Protein AF-A0A920J3X0-F1 (afdb_monomer_lite)

Secondary structure (DSSP, 8-state):
---EE--TTSTT--EE-HHHHHHHHHHHHHHHHHHHHTTPPP----S--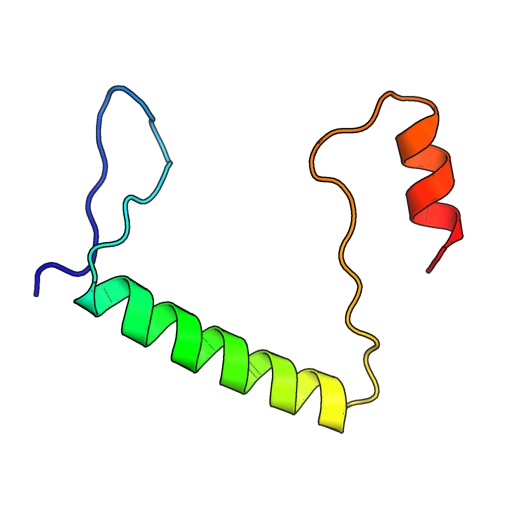-HHHHHHHTT--

pLDDT: mean 91.45, std 9.47, range [62.72, 98.56]

Radius of gyration: 16.34 Å; chains: 1; bounding box: 33×16×42 Å

Structure (mmCIF,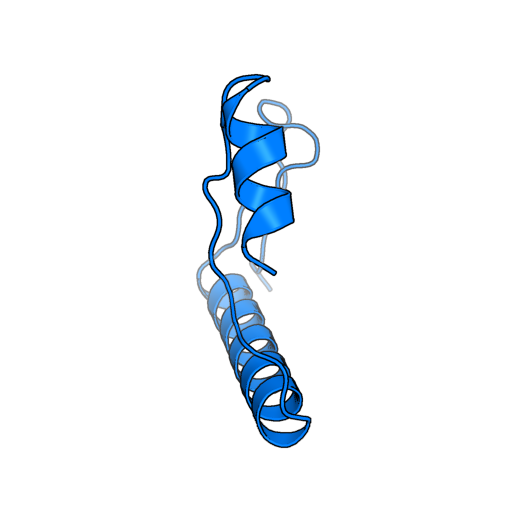 N/CA/C/O backbone):
data_AF-A0A920J3X0-F1
#
_entry.id   AF-A0A920J3X0-F1
#
loop_
_atom_site.group_PDB
_atom_site.id
_atom_site.type_symbol
_atom_site.label_atom_id
_atom_site.label_alt_id
_atom_site.label_comp_id
_atom_site.label_asym_id
_atom_site.label_entity_id
_atom_site.label_seq_id
_atom_site.pdbx_PDB_ins_code
_atom_site.Cartn_x
_atom_site.Cartn_y
_atom_site.Cartn_z
_atom_site.occupancy
_atom_site.B_iso_or_equiv
_atom_site.auth_seq_id
_atom_site.auth_comp_id
_atom_site.auth_asym_id
_atom_site.auth_atom_id
_atom_site.pdbx_PDB_model_num
ATOM 1 N N . MET A 1 1 ? -3.286 -2.637 -21.880 1.00 75.19 1 MET A N 1
ATOM 2 C CA . MET A 1 1 ? -3.859 -1.826 -20.778 1.00 75.19 1 MET A CA 1
ATOM 3 C C . MET A 1 1 ? -2.776 -1.110 -19.973 1.00 75.19 1 MET A C 1
ATOM 5 O O . MET A 1 1 ? -3.145 -0.188 -19.260 1.00 75.19 1 MET A O 1
ATOM 9 N N . ASP A 1 2 ? -1.490 -1.472 -20.113 1.00 92.06 2 ASP A N 1
ATOM 10 C CA . ASP A 1 2 ? -0.335 -0.750 -19.541 1.00 92.06 2 ASP A CA 1
ATOM 11 C C . ASP A 1 2 ? -0.531 -0.427 -18.059 1.00 92.06 2 ASP A C 1
ATOM 13 O O . ASP A 1 2 ? -0.552 0.729 -17.636 1.00 92.06 2 ASP A O 1
ATOM 17 N N . LEU A 1 3 ? -0.831 -1.480 -17.296 1.00 97.06 3 LEU A N 1
ATOM 18 C CA . LEU A 1 3 ? -1.137 -1.384 -15.871 1.00 97.06 3 LEU A CA 1
ATOM 19 C C . LEU A 1 3 ? 0.104 -1.680 -15.030 1.00 97.06 3 LEU A C 1
ATOM 21 O O . LEU A 1 3 ? 0.346 -1.002 -14.035 1.00 97.06 3 LEU A O 1
ATOM 25 N N . PHE A 1 4 ? 0.890 -2.674 -15.435 1.00 97.62 4 PHE A N 1
ATOM 26 C CA . PHE A 1 4 ? 2.133 -3.058 -14.785 1.00 97.62 4 PHE A CA 1
ATOM 27 C C . PHE A 1 4 ? 3.008 -3.883 -15.731 1.00 97.62 4 PHE A C 1
ATOM 29 O O . PHE A 1 4 ? 2.560 -4.310 -16.799 1.00 97.62 4 PHE A O 1
ATOM 36 N N . HIS A 1 5 ? 4.241 -4.138 -15.300 1.00 96.62 5 HIS A N 1
ATOM 37 C CA . HIS A 1 5 ? 5.132 -5.132 -15.892 1.00 96.62 5 HIS A CA 1
ATOM 38 C C . HIS A 1 5 ? 6.089 -5.711 -14.839 1.00 96.62 5 HIS A C 1
ATOM 40 O O . HIS A 1 5 ? 6.137 -5.230 -13.706 1.00 96.62 5 HIS A O 1
ATOM 46 N N . PHE A 1 6 ? 6.843 -6.733 -15.242 1.00 97.00 6 PHE A N 1
ATOM 47 C CA . PHE A 1 6 ? 7.944 -7.328 -14.485 1.00 97.00 6 PHE A CA 1
ATOM 48 C C . PHE A 1 6 ? 9.256 -7.146 -15.255 1.00 97.00 6 PHE A C 1
ATOM 50 O O . PHE A 1 6 ? 9.229 -6.964 -16.475 1.00 97.00 6 PHE A O 1
ATOM 57 N N . GLN A 1 7 ? 10.377 -7.196 -14.539 1.00 95.38 7 GLN A N 1
ATOM 58 C CA . GLN A 1 7 ? 11.732 -7.116 -15.087 1.00 95.38 7 GLN A CA 1
ATOM 59 C C . GLN A 1 7 ? 12.605 -8.208 -14.458 1.00 95.38 7 GLN A C 1
ATOM 61 O O . GLN A 1 7 ? 12.384 -8.579 -13.301 1.00 95.38 7 GLN A O 1
ATOM 66 N N . ASP A 1 8 ? 13.587 -8.712 -15.204 1.00 93.44 8 ASP A N 1
ATOM 67 C CA . ASP A 1 8 ? 14.454 -9.813 -14.761 1.00 93.44 8 ASP A CA 1
ATOM 68 C C . ASP A 1 8 ? 15.422 -9.375 -13.650 1.00 93.44 8 ASP A C 1
ATOM 70 O O . ASP A 1 8 ? 15.824 -10.181 -12.814 1.00 93.44 8 ASP A O 1
ATOM 74 N N . GLU A 1 9 ? 15.756 -8.084 -13.593 1.00 94.44 9 GLU A N 1
ATOM 75 C CA . GLU A 1 9 ? 16.620 -7.475 -12.579 1.00 94.44 9 GLU A CA 1
ATOM 76 C C . GLU A 1 9 ? 15.980 -7.453 -11.180 1.00 94.44 9 GLU A C 1
ATOM 78 O O . GLU A 1 9 ? 16.687 -7.349 -10.176 1.00 94.44 9 GLU A O 1
ATOM 83 N N . ALA A 1 10 ? 14.650 -7.558 -11.103 1.00 91.75 10 ALA A N 1
ATOM 84 C CA . ALA A 1 10 ? 13.885 -7.569 -9.859 1.00 91.75 10 ALA A CA 1
ATOM 85 C C . ALA A 1 10 ? 12.781 -8.646 -9.919 1.00 91.75 10 ALA A C 1
ATOM 87 O O . ALA A 1 10 ? 11.588 -8.329 -10.013 1.00 91.75 10 ALA A O 1
ATOM 88 N N . PRO A 1 11 ? 13.164 -9.936 -9.877 1.00 92.06 11 PRO A N 1
ATOM 89 C CA . PRO A 1 11 ? 12.238 -11.038 -10.083 1.00 92.06 11 PRO A CA 1
ATOM 90 C C . PRO A 1 11 ? 11.174 -11.069 -8.982 1.00 92.06 11 PRO A C 1
ATOM 92 O O . PRO A 1 11 ? 11.478 -11.075 -7.791 1.00 92.06 11 PRO A O 1
ATOM 95 N N . GLY A 1 12 ? 9.907 -11.089 -9.398 1.00 92.44 12 GLY A N 1
ATOM 96 C CA . GLY A 1 12 ? 8.750 -11.080 -8.497 1.00 92.44 12 GLY A CA 1
ATOM 97 C C . GLY A 1 12 ? 8.276 -9.688 -8.065 1.00 92.44 12 GLY A C 1
ATOM 98 O O . GLY A 1 12 ? 7.209 -9.586 -7.461 1.00 92.44 12 GLY A O 1
ATOM 99 N N . MET A 1 13 ? 8.996 -8.618 -8.416 1.00 96.06 13 MET A N 1
ATOM 100 C CA . MET A 1 13 ? 8.600 -7.247 -8.085 1.00 96.06 13 MET A CA 1
ATOM 101 C C . MET A 1 13 ? 7.726 -6.646 -9.189 1.00 96.06 13 MET A C 1
ATOM 103 O O . MET A 1 13 ? 8.106 -6.611 -10.359 1.00 96.06 13 MET A O 1
ATOM 107 N N . VAL A 1 14 ? 6.543 -6.153 -8.818 1.00 96.38 14 VAL A N 1
ATOM 108 C CA . VAL A 1 14 ? 5.608 -5.517 -9.757 1.00 96.38 14 VAL A CA 1
ATOM 109 C C . VAL A 1 14 ? 5.994 -4.054 -9.971 1.00 96.38 14 VAL A C 1
ATOM 111 O O . VAL A 1 14 ? 5.994 -3.264 -9.028 1.00 96.38 14 VAL A O 1
ATOM 114 N N . PHE A 1 15 ? 6.226 -3.660 -11.222 1.00 97.12 15 PHE A N 1
ATOM 115 C CA . PHE A 1 15 ? 6.400 -2.258 -11.597 1.00 97.12 15 PHE A CA 1
ATOM 116 C C . PHE A 1 15 ? 5.075 -1.683 -12.086 1.00 97.12 15 PHE A C 1
ATOM 118 O O . PHE A 1 15 ? 4.664 -1.913 -13.229 1.00 97.12 15 PHE A O 1
ATOM 125 N N . TRP A 1 16 ? 4.409 -0.922 -11.220 1.00 97.62 16 TRP A N 1
ATOM 126 C CA . TRP A 1 16 ? 3.124 -0.295 -11.518 1.00 97.62 16 TRP A CA 1
ATOM 127 C C . TRP A 1 16 ? 3.269 0.891 -12.472 1.00 97.62 16 TRP A C 1
ATOM 129 O O . TRP A 1 16 ? 4.024 1.831 -12.235 1.00 97.62 16 TRP A O 1
ATOM 139 N N . HIS A 1 17 ? 2.492 0.872 -13.551 1.00 97.94 17 HIS A N 1
ATOM 140 C CA . HIS A 1 17 ? 2.311 2.024 -14.432 1.00 97.94 17 HIS A CA 1
ATOM 141 C C . HIS A 1 17 ? 1.207 2.934 -13.874 1.00 97.94 17 HIS A C 1
ATOM 143 O O . HIS A 1 17 ? 0.373 2.458 -13.099 1.00 97.94 17 HIS A O 1
ATOM 149 N N . PRO A 1 18 ? 1.107 4.212 -14.295 1.00 98.19 18 PRO A N 1
ATOM 150 C CA . PRO A 1 18 ? 0.125 5.148 -13.740 1.00 98.19 18 PRO A CA 1
ATOM 151 C C . PRO A 1 18 ? -1.316 4.620 -13.723 1.00 98.19 18 PRO A C 1
ATOM 153 O O . PRO A 1 18 ? -2.014 4.773 -12.726 1.00 98.19 18 PRO A O 1
ATOM 156 N N . LYS A 1 19 ? -1.750 3.929 -14.788 1.00 97.94 19 LYS A N 1
ATOM 157 C CA . LYS A 1 19 ? -3.101 3.349 -14.870 1.00 97.94 19 LYS A CA 1
ATOM 158 C C . LYS A 1 19 ? -3.324 2.231 -13.848 1.00 97.94 19 LYS A C 1
ATOM 160 O O . LYS A 1 19 ? -4.380 2.184 -13.226 1.00 97.94 19 LYS A O 1
ATOM 165 N N . GLY A 1 20 ? -2.347 1.340 -13.669 1.00 98.12 20 GLY A N 1
ATOM 166 C CA . GLY A 1 20 ? -2.444 0.263 -12.683 1.00 98.12 20 GLY A CA 1
ATOM 167 C C . GLY A 1 20 ? -2.348 0.788 -11.256 1.00 98.12 20 GLY A C 1
ATOM 168 O O . GLY A 1 20 ? -3.136 0.386 -10.406 1.00 98.12 20 GLY A O 1
ATOM 169 N N . TRP A 1 21 ? -1.466 1.762 -1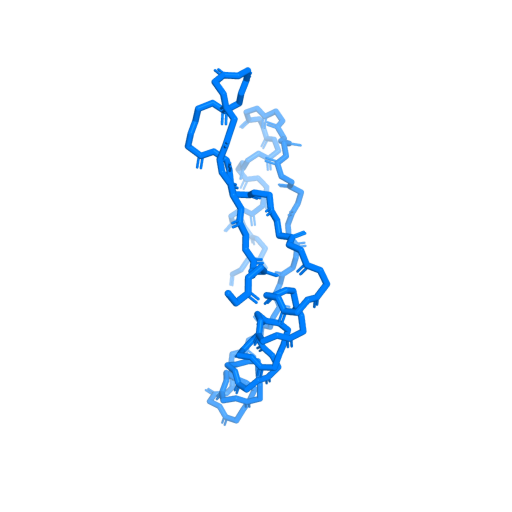1.017 1.00 98.19 21 TRP A N 1
ATOM 170 C CA . TRP A 1 21 ? -1.324 2.404 -9.713 1.00 98.19 21 TRP A CA 1
ATOM 171 C C . TRP A 1 21 ? -2.604 3.120 -9.268 1.00 98.19 21 TRP A C 1
ATOM 173 O O . TRP A 1 21 ? -3.005 3.015 -8.112 1.00 98.19 21 TRP A O 1
ATOM 183 N N . SER A 1 22 ? -3.299 3.800 -10.187 1.00 98.12 22 SER A N 1
ATOM 184 C CA . SER A 1 22 ? -4.606 4.398 -9.894 1.00 98.12 22 SER A CA 1
ATOM 185 C C . SER A 1 22 ? -5.633 3.365 -9.430 1.00 98.12 22 SER A C 1
ATOM 187 O O . SER A 1 22 ? -6.356 3.631 -8.476 1.00 98.12 22 SER A O 1
ATOM 189 N 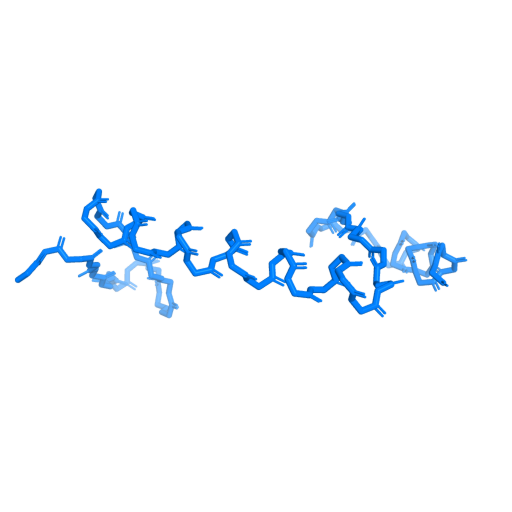N . ILE A 1 23 ? -5.685 2.190 -10.064 1.00 98.06 23 ILE A N 1
ATOM 190 C CA . ILE A 1 23 ? -6.599 1.108 -9.665 1.00 98.06 23 ILE A CA 1
ATOM 191 C C . ILE A 1 23 ? -6.199 0.544 -8.299 1.00 98.06 23 ILE A C 1
ATOM 193 O O . ILE A 1 23 ? -7.059 0.371 -7.439 1.00 98.06 23 ILE A O 1
ATOM 197 N N . TYR A 1 24 ? -4.904 0.294 -8.091 1.00 98.06 24 TYR A N 1
ATOM 198 C CA . TYR A 1 24 ? -4.380 -0.211 -6.824 1.00 98.06 24 TYR A CA 1
ATOM 199 C C . TYR A 1 24 ? -4.777 0.695 -5.650 1.00 98.06 24 TYR A C 1
ATOM 201 O O . TYR A 1 24 ? -5.333 0.208 -4.670 1.00 98.06 24 TYR A O 1
ATOM 209 N N . ARG A 1 25 ? -4.599 2.017 -5.787 1.00 98.38 25 ARG 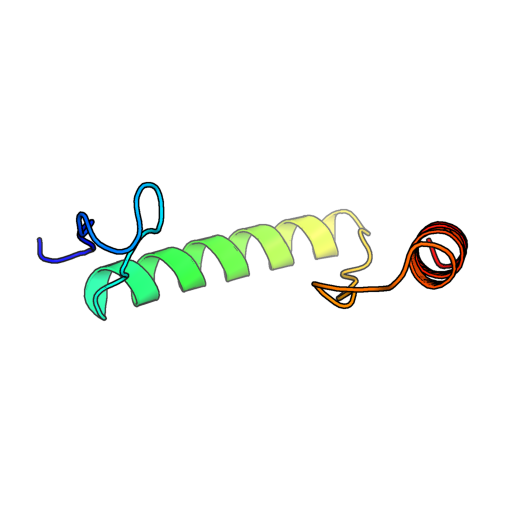A N 1
ATOM 210 C CA . ARG A 1 25 ? -4.988 2.980 -4.743 1.00 98.38 25 ARG A CA 1
ATOM 211 C C . ARG A 1 25 ? -6.486 2.985 -4.450 1.00 98.38 25 ARG A C 1
ATOM 213 O O . ARG A 1 25 ? -6.871 3.018 -3.292 1.00 98.38 25 ARG A O 1
ATOM 220 N N . VAL A 1 26 ? -7.339 2.887 -5.473 1.00 98.56 26 VAL A N 1
ATOM 221 C CA . VAL A 1 26 ? -8.798 2.807 -5.261 1.00 98.56 26 VAL A CA 1
ATOM 222 C C . VAL A 1 26 ? -9.178 1.563 -4.452 1.00 98.56 26 VAL A C 1
ATOM 224 O O . VAL A 1 26 ? -10.056 1.628 -3.591 1.00 98.56 26 VAL A O 1
ATOM 227 N N . LEU A 1 27 ? -8.524 0.427 -4.711 1.00 98.50 27 LEU A N 1
ATOM 228 C CA . LEU A 1 27 ? -8.745 -0.800 -3.944 1.00 98.50 27 LEU A CA 1
ATOM 229 C C . LEU A 1 27 ? -8.234 -0.673 -2.505 1.00 98.50 27 LEU A C 1
ATOM 231 O O . LEU A 1 27 ? -8.924 -1.097 -1.579 1.00 98.50 27 LEU A O 1
ATOM 235 N N . GLU A 1 28 ? -7.060 -0.072 -2.316 1.00 98.19 28 GLU A N 1
ATOM 236 C CA . GLU A 1 28 ? -6.496 0.213 -0.996 1.00 98.19 28 GLU A CA 1
ATOM 237 C C . GLU A 1 28 ? -7.436 1.101 -0.167 1.00 98.19 28 GLU A C 1
ATOM 239 O O . GLU A 1 28 ? -7.803 0.725 0.947 1.00 98.19 28 GLU A O 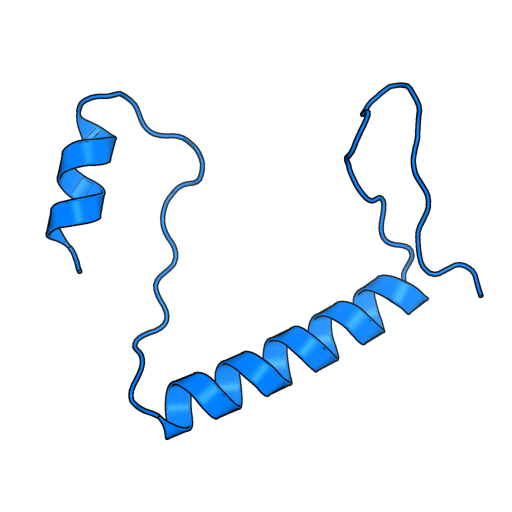1
ATOM 244 N N . ASP A 1 29 ? -7.911 2.213 -0.732 1.00 98.56 29 ASP A N 1
ATOM 245 C CA . ASP A 1 29 ? -8.851 3.132 -0.081 1.00 98.56 29 ASP A CA 1
ATOM 246 C C . ASP A 1 29 ? -10.159 2.426 0.311 1.00 98.56 29 ASP A C 1
ATOM 248 O O . ASP A 1 29 ? -10.663 2.595 1.426 1.00 98.56 29 ASP A O 1
ATOM 252 N N . TYR A 1 30 ? -10.693 1.582 -0.578 1.00 98.56 30 TYR A N 1
ATOM 253 C CA . TYR A 1 30 ? -11.894 0.795 -0.304 1.00 98.56 30 TYR A CA 1
ATOM 254 C C . TYR A 1 30 ? -11.703 -0.156 0.888 1.00 98.56 30 TYR A C 1
ATOM 256 O O . TYR A 1 30 ? -12.554 -0.225 1.780 1.00 98.56 30 TYR A O 1
ATOM 264 N N . ILE A 1 31 ? -10.582 -0.880 0.932 1.00 98.25 31 ILE A N 1
ATOM 265 C CA . ILE A 1 31 ? -10.284 -1.819 2.020 1.00 98.25 31 ILE A CA 1
ATOM 266 C C . ILE A 1 31 ? -10.029 -1.066 3.331 1.00 98.25 31 ILE A C 1
ATOM 268 O O . ILE A 1 31 ? -10.522 -1.491 4.376 1.00 98.25 31 ILE A O 1
ATOM 272 N N . ARG A 1 32 ? -9.314 0.065 3.297 1.00 98.25 32 ARG A N 1
ATOM 273 C CA . ARG A 1 32 ? -9.099 0.932 4.469 1.00 98.25 32 ARG A CA 1
ATOM 274 C C . ARG A 1 32 ? -10.424 1.398 5.068 1.00 98.25 32 ARG A C 1
ATOM 276 O O . ARG A 1 32 ? -10.624 1.246 6.271 1.00 98.25 32 ARG A O 1
ATOM 283 N N . ALA A 1 33 ? -11.356 1.866 4.235 1.00 98.44 33 ALA A N 1
ATOM 284 C CA . ALA A 1 33 ? -12.687 2.267 4.688 1.00 98.44 33 ALA A CA 1
ATOM 285 C C . ALA A 1 33 ? -13.436 1.106 5.365 1.00 98.44 33 ALA A C 1
ATOM 287 O O . ALA A 1 33 ? -13.982 1.270 6.456 1.00 98.44 33 ALA A O 1
ATOM 288 N N . LYS A 1 34 ? -13.399 -0.099 4.777 1.00 98.56 34 LYS A N 1
ATOM 289 C CA . LYS A 1 34 ? -14.035 -1.291 5.364 1.00 98.56 34 LYS A CA 1
ATOM 290 C C . LYS A 1 34 ? -13.413 -1.711 6.693 1.00 98.56 34 LYS A C 1
ATOM 292 O O . LYS A 1 34 ? -14.134 -2.078 7.617 1.00 98.56 34 LYS A O 1
ATOM 297 N N . GLN A 1 35 ? -12.092 -1.645 6.805 1.00 98.25 35 GLN A N 1
ATOM 298 C CA . GLN A 1 35 ? -11.382 -1.946 8.047 1.00 98.25 35 GLN A CA 1
ATOM 299 C C . GLN A 1 35 ? -11.716 -0.935 9.149 1.00 98.25 35 GLN A C 1
ATOM 301 O O . GLN A 1 35 ? -11.957 -1.333 10.288 1.00 98.25 35 GLN A O 1
ATOM 306 N N . GLN A 1 36 ? -11.810 0.351 8.802 1.00 97.94 36 GLN A N 1
ATOM 307 C CA . GLN A 1 36 ? -12.218 1.399 9.733 1.00 97.94 36 GLN A CA 1
ATOM 308 C C . GLN A 1 36 ? -13.657 1.191 10.230 1.00 97.94 36 GLN A C 1
ATOM 310 O O . GLN A 1 36 ? -13.901 1.265 11.433 1.00 97.94 36 GLN A O 1
ATOM 315 N N . GLU A 1 37 ? -14.596 0.875 9.331 1.00 98.31 37 GLU A N 1
ATOM 316 C CA . GLU A 1 37 ? -15.981 0.518 9.685 1.00 98.31 37 GLU A CA 1
ATOM 317 C C . GLU A 1 37 ? -16.039 -0.693 10.631 1.00 98.31 37 GLU A C 1
ATOM 319 O O . GLU A 1 37 ? -16.870 -0.739 11.537 1.00 98.31 37 GLU A O 1
ATOM 324 N N . ALA A 1 38 ? -15.135 -1.658 10.452 1.00 98.25 38 ALA A N 1
ATOM 325 C CA . ALA A 1 38 ? -15.022 -2.852 11.285 1.00 98.25 38 ALA A CA 1
ATOM 326 C C . ALA A 1 38 ? -14.222 -2.641 12.590 1.00 98.25 38 ALA A C 1
ATOM 328 O O . ALA A 1 38 ? -14.038 -3.589 13.351 1.00 98.25 38 ALA A O 1
ATOM 329 N N . GLY A 1 39 ? -13.754 -1.420 12.873 1.00 97.69 39 GLY A N 1
ATOM 330 C CA . GLY A 1 39 ? -13.047 -1.083 14.113 1.00 97.69 39 GLY A CA 1
ATOM 331 C C . GLY A 1 39 ? -11.574 -1.501 14.159 1.00 97.69 39 GLY A C 1
ATOM 332 O O . GLY A 1 39 ? -10.970 -1.477 15.234 1.00 97.69 39 GLY A O 1
ATOM 333 N N . TYR A 1 40 ? -10.974 -1.866 13.023 1.00 97.19 40 TYR A N 1
ATOM 334 C CA . TYR A 1 40 ? -9.535 -2.115 12.945 1.00 97.19 40 TYR A CA 1
ATOM 335 C C . TYR A 1 40 ? -8.758 -0.805 13.091 1.00 97.19 40 TYR A C 1
ATOM 337 O O . TYR A 1 40 ? -9.166 0.250 12.602 1.00 97.19 40 TYR A O 1
ATOM 345 N N . LYS A 1 41 ? -7.598 -0.889 13.747 1.00 95.00 41 LYS A N 1
ATOM 346 C CA . LYS A 1 41 ? -6.633 0.209 13.818 1.00 95.00 41 LYS A CA 1
ATOM 347 C C . LYS A 1 41 ? -5.599 0.005 12.727 1.00 95.00 41 LYS A C 1
ATOM 349 O O . LYS A 1 41 ? -4.902 -1.004 12.721 1.00 95.00 41 LYS A O 1
ATOM 354 N N . GLU A 1 42 ? -5.505 0.960 11.816 1.00 94.75 42 GLU A N 1
ATOM 355 C CA . GLU A 1 42 ? -4.434 0.967 10.830 1.00 94.75 42 GLU A CA 1
ATOM 356 C C . GLU A 1 42 ? -3.105 1.303 11.519 1.00 94.75 42 GLU A C 1
ATOM 358 O O . GLU A 1 42 ? -3.001 2.314 12.215 1.00 94.75 42 GLU A O 1
ATOM 363 N N . ILE A 1 43 ? -2.102 0.445 11.334 1.00 92.00 43 ILE A N 1
ATOM 364 C CA . ILE A 1 43 ? -0.753 0.596 11.886 1.00 92.00 43 ILE A CA 1
ATOM 365 C C . ILE A 1 43 ? 0.245 0.567 10.725 1.00 92.00 43 ILE A C 1
ATOM 367 O O . ILE A 1 43 ? 0.092 -0.222 9.795 1.00 92.00 43 ILE A O 1
ATOM 371 N N . ASN A 1 44 ? 1.276 1.410 10.793 1.00 90.94 44 ASN A N 1
ATOM 372 C CA . ASN A 1 44 ? 2.393 1.416 9.854 1.00 90.94 44 ASN A CA 1
ATOM 373 C C . ASN A 1 44 ? 3.689 1.131 10.622 1.00 90.94 44 ASN A C 1
ATOM 375 O O . ASN A 1 44 ? 4.068 1.896 11.511 1.00 90.94 44 ASN A O 1
ATOM 379 N N . THR A 1 45 ? 4.332 0.010 10.304 1.00 88.81 45 THR A N 1
ATOM 380 C CA . THR A 1 45 ? 5.545 -0.468 10.974 1.00 88.81 45 THR A CA 1
ATOM 381 C C . THR A 1 45 ? 6.748 -0.366 10.041 1.00 88.81 45 THR A C 1
ATOM 383 O O . THR A 1 45 ? 6.588 -0.584 8.841 1.00 88.81 45 THR A O 1
ATOM 386 N N . PRO A 1 46 ? 7.962 -0.107 10.560 1.00 90.88 46 PRO A N 1
ATOM 387 C CA . PRO A 1 46 ? 9.161 -0.097 9.728 1.00 90.88 46 PRO A CA 1
ATOM 388 C C . PRO A 1 46 ? 9.346 -1.413 8.954 1.00 90.88 46 PRO A C 1
ATOM 390 O O . PRO A 1 46 ? 9.180 -2.493 9.518 1.00 90.88 46 PRO A O 1
ATOM 393 N N . GLU A 1 47 ? 9.726 -1.322 7.676 1.00 88.69 47 GLU A N 1
ATOM 394 C CA . GLU A 1 47 ? 9.914 -2.492 6.799 1.00 88.69 47 GLU A CA 1
ATOM 395 C C . GLU A 1 47 ? 11.140 -3.332 7.182 1.00 88.69 47 GLU A C 1
ATOM 397 O O . GLU A 1 47 ? 11.153 -4.551 7.012 1.00 88.69 47 GLU A O 1
ATOM 402 N N . VAL A 1 48 ? 12.178 -2.680 7.712 1.00 90.88 48 VAL A N 1
ATOM 403 C CA . VAL A 1 48 ? 13.417 -3.322 8.148 1.00 90.88 48 VAL A CA 1
ATOM 404 C C . VAL A 1 48 ? 13.737 -2.862 9.561 1.00 90.88 48 VAL A C 1
ATOM 406 O O . VAL A 1 48 ? 13.936 -1.676 9.818 1.00 90.88 48 VAL A O 1
ATOM 409 N N . VAL A 1 49 ? 13.832 -3.822 10.472 1.00 88.19 49 VAL A N 1
ATOM 410 C CA . VAL A 1 49 ? 14.344 -3.627 11.828 1.00 88.19 49 VAL A CA 1
ATOM 411 C C . VAL A 1 49 ? 15.354 -4.715 12.151 1.00 88.19 49 VAL A C 1
ATOM 413 O O . VAL A 1 49 ? 15.328 -5.805 11.574 1.00 88.19 49 VAL A O 1
ATOM 416 N N . ASP A 1 50 ? 16.259 -4.426 13.084 1.00 88.00 50 ASP A N 1
ATOM 417 C CA . ASP A 1 50 ? 17.129 -5.462 13.619 1.00 88.00 50 ASP A CA 1
ATOM 418 C C . ASP A 1 50 ? 16.322 -6.496 14.433 1.00 88.00 50 ASP A C 1
ATOM 420 O O . ASP A 1 50 ? 15.137 -6.326 14.745 1.00 88.00 50 ASP A O 1
ATOM 424 N N . ARG A 1 51 ? 16.971 -7.605 14.803 1.00 78.31 51 ARG A N 1
ATOM 425 C CA . ARG A 1 51 ? 16.314 -8.693 15.542 1.00 78.31 51 ARG A CA 1
ATOM 426 C C . ARG A 1 51 ? 15.693 -8.234 16.867 1.00 78.31 51 ARG A C 1
ATOM 428 O O . ARG A 1 51 ? 14.730 -8.848 17.318 1.00 78.31 51 ARG A O 1
ATOM 435 N N . LYS A 1 52 ? 16.250 -7.203 17.505 1.00 81.81 52 LYS A N 1
ATOM 436 C CA . LYS A 1 52 ? 15.745 -6.682 18.776 1.00 81.81 52 LYS A CA 1
ATOM 437 C C . LYS A 1 52 ? 14.499 -5.822 18.540 1.00 81.81 52 LYS A C 1
ATOM 439 O O . LYS A 1 52 ? 13.492 -6.041 19.207 1.00 81.81 52 LYS A O 1
ATOM 444 N N . GLY A 1 53 ? 14.537 -4.941 17.543 1.00 79.31 53 GLY A N 1
ATOM 445 C CA . GLY A 1 53 ? 13.425 -4.086 17.133 1.00 79.31 53 GLY A CA 1
ATOM 446 C C . GLY A 1 53 ? 12.206 -4.867 16.640 1.00 79.31 53 GLY A C 1
ATOM 447 O O . GLY A 1 53 ? 11.081 -4.433 16.871 1.00 79.31 53 GLY A O 1
ATOM 448 N N . MET A 1 54 ? 12.389 -6.063 16.056 1.00 75.12 54 MET A N 1
ATOM 449 C CA . MET A 1 54 ? 11.256 -6.942 15.725 1.00 75.12 54 MET A CA 1
ATOM 450 C C . MET A 1 54 ? 10.400 -7.259 16.956 1.00 75.12 54 MET A C 1
ATOM 452 O O . MET A 1 54 ? 9.181 -7.166 16.884 1.00 75.12 54 MET A O 1
ATOM 456 N N . GLY A 1 55 ? 11.020 -7.607 18.089 1.00 76.75 55 GLY A N 1
ATOM 457 C CA . GLY A 1 55 ? 10.290 -7.929 19.320 1.00 76.75 55 GLY A CA 1
ATOM 458 C C . GLY A 1 55 ? 9.519 -6.738 19.894 1.00 76.75 55 GLY A C 1
ATOM 459 O O . GLY A 1 55 ? 8.445 -6.920 20.461 1.00 76.75 55 GLY A O 1
ATOM 460 N N . GLU A 1 56 ? 10.036 -5.524 19.702 1.00 75.81 56 GLU A N 1
ATOM 461 C CA . GLU A 1 56 ? 9.392 -4.287 20.150 1.00 75.81 56 GLU A CA 1
ATOM 462 C C . GLU A 1 56 ? 8.142 -3.969 19.308 1.00 75.81 56 GLU A C 1
ATOM 464 O O . GLU A 1 56 ? 7.106 -3.632 19.877 1.00 75.81 56 GLU A O 1
ATOM 469 N N . ILE A 1 57 ? 8.173 -4.177 17.984 1.00 76.38 57 ILE A N 1
ATOM 470 C CA . ILE A 1 57 ? 7.015 -3.947 17.093 1.00 76.38 57 ILE A CA 1
ATOM 471 C C . ILE A 1 57 ? 5.812 -4.821 17.475 1.00 76.38 57 ILE A C 1
ATOM 473 O O . ILE A 1 57 ? 4.696 -4.314 17.574 1.00 76.38 57 ILE A O 1
ATOM 477 N N . TRP A 1 58 ? 6.023 -6.113 17.745 1.00 67.88 58 TRP A N 1
ATOM 478 C CA . TRP A 1 58 ? 4.937 -7.035 18.118 1.00 67.88 58 TRP A CA 1
ATOM 479 C C . TRP A 1 58 ? 4.308 -6.738 19.483 1.00 67.88 58 TRP A C 1
ATOM 481 O O . TRP A 1 58 ? 3.231 -7.244 19.772 1.00 67.88 58 TRP A O 1
ATOM 491 N N . SER A 1 59 ? 4.966 -5.933 20.321 1.00 71.25 59 SER A N 1
ATOM 492 C CA . SER A 1 59 ? 4.437 -5.524 21.627 1.00 71.25 59 SER A CA 1
ATOM 493 C C . SER A 1 59 ? 3.522 -4.293 21.573 1.00 71.25 59 SER A C 1
ATOM 495 O O . SER A 1 59 ? 2.896 -3.959 22.577 1.00 71.25 59 SER A O 1
ATOM 497 N N . LEU A 1 60 ? 3.455 -3.607 20.422 1.00 66.50 60 LEU A N 1
ATOM 498 C CA . LEU A 1 60 ? 2.685 -2.370 20.235 1.00 66.50 60 LEU A CA 1
ATOM 499 C C . LEU A 1 60 ? 1.244 -2.593 19.736 1.00 66.50 60 LEU A C 1
ATOM 501 O O . LEU A 1 60 ? 0.483 -1.624 19.679 1.00 66.50 60 LEU A O 1
ATOM 505 N N . GLY A 1 61 ? 0.878 -3.823 19.357 1.00 62.72 61 GLY A N 1
ATOM 506 C CA . GLY A 1 61 ? -0.469 -4.210 18.905 1.00 62.72 61 GLY A CA 1
ATOM 507 C C . GLY A 1 61 ? -1.207 -5.041 19.942 1.00 62.72 61 GLY A C 1
ATOM 508 O O . GLY A 1 61 ? -2.428 -4.808 20.094 1.00 62.72 61 GLY A O 1
#

Foldseek 3Di:
DQQWDDDPVDPPDIGGDPNVVVVVVVVVVVVVVVCVVVVHDDDDDDPDDPPVVVVVVVVVD

Sequence (61 aa):
MDLFHFQDEAPGMVFWHPKGWSIYRVLEDYIRAKQQEAGYKEINTPEVVDRKGMGEIWSLG